Protein AF-X1H5F2-F1 (afdb_monomer_lite)

InterPro domains:
  IPR013650 ATP-grasp fold, succinyl-CoA synthetase-type [PF08442] (1-118)
  IPR013815 ATP-grasp fold, subdomain 1 [G3DSA:3.30.1490.20] (1-30)

Foldseek 3Di:
DVVVVVVVQAQDADPNRGHHDDDDDDDDDDPAAKDWDWDQDPVVRFIKIKIARDHPDDVVVCCVPPVVRIDIDTADPPRGDDLVSLLVRLVSNDVDNVSSVVSSVVNVVVSVVVVVVPD

pLDDT: mean 93.87, std 4.99, range [57.06, 98.19]

Secondary structure (DSSP, 8-state):
-HHHHHHHHTT-EETTEE------------S---EEEEEEETTTTEEEEEEES--SS-HHHHHHH-GGGEEEEEPBTTTBS-HHHHHHHHHHH-SSHHHHHHHHHHHHHHHHHHHHTT-

Organism: NCBI:txid412755

Radius of gyration: 18.06 Å; chains: 1; bounding box: 42×33×47 Å

Sequence (119 aa):
ELKDYAEKILGMEIKGIPVKKVLVSEAVSIVSEAYLGIINDRTTKKTVMMACKEGGVEIEEIAKQRPEAIYKVYADPLVGLMSHKAREIGLFLYKEPKRAFECASITERLYKLFIELDS

Structure (mmCIF, N/CA/C/O backbone):
data_AF-X1H5F2-F1
#
_entry.id   AF-X1H5F2-F1
#
loop_
_atom_site.group_PDB
_atom_site.id
_atom_site.type_symbol
_atom_site.label_atom_id
_atom_site.label_alt_id
_atom_site.label_comp_id
_atom_site.label_asym_id
_atom_site.label_entity_id
_atom_site.label_seq_id
_atom_site.pdbx_PDB_ins_code
_atom_site.Cartn_x
_atom_site.Cartn_y
_atom_site.Cartn_z
_atom_site.occupancy
_atom_site.B_iso_or_equiv
_atom_site.auth_seq_id
_atom_site.auth_comp_id
_atom_site.auth_asym_id
_atom_site.auth_atom_id
_atom_site.pdbx_PDB_model_num
ATOM 1 N N . GLU A 1 1 ? -7.339 11.866 31.094 1.00 78.94 1 GLU A N 1
ATOM 2 C CA . GLU A 1 1 ? -7.279 12.505 29.761 1.00 78.94 1 GLU A CA 1
ATOM 3 C C . GLU A 1 1 ? -7.594 11.540 28.616 1.00 78.94 1 GLU A C 1
ATOM 5 O O . GLU A 1 1 ? -8.729 11.551 28.168 1.00 78.94 1 GLU A O 1
ATOM 10 N N . LEU A 1 2 ? -6.683 10.659 28.162 1.00 85.81 2 LEU A N 1
ATOM 11 C CA . LEU A 1 2 ? -6.958 9.719 27.046 1.00 85.81 2 LEU A CA 1
ATOM 12 C C . LEU A 1 2 ? -8.217 8.863 27.275 1.00 85.81 2 LEU A C 1
ATOM 14 O O . LEU A 1 2 ? -9.062 8.735 26.391 1.00 85.81 2 LEU A O 1
ATOM 18 N N . LYS A 1 3 ? -8.337 8.288 28.476 1.00 88.56 3 LYS A N 1
ATOM 19 C CA . LYS A 1 3 ? -9.473 7.449 28.866 1.00 88.56 3 LYS A CA 1
ATOM 20 C C . LYS A 1 3 ? -10.803 8.206 28.758 1.00 88.56 3 LYS A C 1
ATOM 22 O O . LYS A 1 3 ? -11.753 7.664 28.211 1.00 88.56 3 LYS A O 1
ATOM 27 N N . ASP A 1 4 ? -10.825 9.473 29.167 1.00 92.12 4 ASP A N 1
ATOM 28 C CA . ASP A 1 4 ? -12.027 10.316 29.147 1.00 92.12 4 ASP A CA 1
ATOM 29 C C . ASP A 1 4 ? -12.478 10.630 27.711 1.00 92.12 4 ASP A C 1
ATOM 31 O O . ASP A 1 4 ? -13.671 10.715 27.430 1.00 92.12 4 ASP A O 1
ATOM 35 N N . TYR A 1 5 ? -11.535 10.784 26.773 1.00 92.38 5 TYR A N 1
ATOM 36 C CA . TYR A 1 5 ? -11.859 10.920 25.349 1.00 92.38 5 TYR A CA 1
ATOM 37 C C . TYR A 1 5 ? -12.341 9.598 24.746 1.00 92.38 5 TYR A C 1
ATOM 39 O O . TYR A 1 5 ? -13.312 9.590 23.991 1.00 92.38 5 TYR A O 1
ATOM 47 N N . ALA A 1 6 ? -11.703 8.479 25.095 1.00 92.81 6 ALA A N 1
ATOM 48 C CA . ALA A 1 6 ? -12.102 7.162 24.610 1.00 92.81 6 ALA A CA 1
ATOM 49 C C . ALA A 1 6 ? -13.512 6.775 25.087 1.00 92.81 6 ALA A C 1
ATOM 51 O O . ALA A 1 6 ? -14.294 6.261 24.294 1.00 92.81 6 ALA A O 1
ATOM 52 N N . GLU A 1 7 ? -13.867 7.072 26.340 1.00 92.31 7 GLU A N 1
ATOM 53 C CA . GLU A 1 7 ? -15.205 6.824 26.899 1.00 92.31 7 GLU A CA 1
ATOM 54 C C . GLU A 1 7 ? -16.302 7.619 26.187 1.00 92.31 7 GLU A C 1
ATOM 56 O O . GLU A 1 7 ? -17.410 7.118 26.032 1.00 92.31 7 GLU A O 1
ATOM 61 N N . LYS A 1 8 ? -15.993 8.823 25.693 1.00 93.19 8 LYS A N 1
ATOM 62 C CA . LYS A 1 8 ? -16.937 9.606 24.883 1.00 93.19 8 LYS A CA 1
ATOM 63 C C . LYS A 1 8 ? -17.163 9.011 23.498 1.00 93.19 8 LYS A C 1
ATOM 65 O O . LYS A 1 8 ? -18.229 9.225 22.938 1.00 93.19 8 LYS A O 1
ATOM 70 N N . ILE A 1 9 ? -16.162 8.322 22.943 1.00 94.50 9 ILE A N 1
ATOM 71 C CA . ILE A 1 9 ? -16.209 7.730 21.599 1.00 94.50 9 ILE A CA 1
ATOM 72 C C . ILE A 1 9 ? -16.841 6.335 21.629 1.00 94.50 9 ILE A C 1
ATOM 74 O O . ILE A 1 9 ? -17.616 5.977 20.743 1.00 94.50 9 ILE A O 1
ATOM 78 N N . LEU A 1 10 ? -16.512 5.527 22.636 1.00 95.06 10 LEU A N 1
ATOM 79 C CA . LEU A 1 10 ? -17.063 4.186 22.795 1.00 95.06 10 LEU A CA 1
ATOM 80 C C . LEU A 1 10 ? -18.574 4.256 23.040 1.00 95.06 10 LEU A C 1
ATOM 82 O O . LEU A 1 10 ? -19.051 5.008 23.881 1.00 95.06 10 LEU A O 1
ATOM 86 N N . GLY A 1 11 ? -19.334 3.455 22.296 1.00 90.00 11 GLY A N 1
ATOM 87 C CA . GLY A 1 11 ? -20.796 3.472 22.355 1.00 90.00 11 GLY A CA 1
ATOM 88 C C . GLY A 1 11 ? -21.464 4.578 21.530 1.00 90.00 11 GLY A C 1
ATOM 89 O O . GLY A 1 11 ? -22.682 4.533 21.384 1.00 90.00 11 GLY A O 1
ATOM 90 N N . MET A 1 12 ? -20.708 5.510 20.929 1.00 95.06 12 MET A N 1
ATOM 91 C CA . MET A 1 12 ? -21.250 6.382 19.879 1.00 95.06 12 MET A CA 1
ATOM 92 C C . MET A 1 12 ? -21.730 5.559 18.686 1.00 95.06 12 MET A C 1
ATOM 94 O O . MET A 1 12 ? -21.227 4.465 18.419 1.00 95.06 12 MET 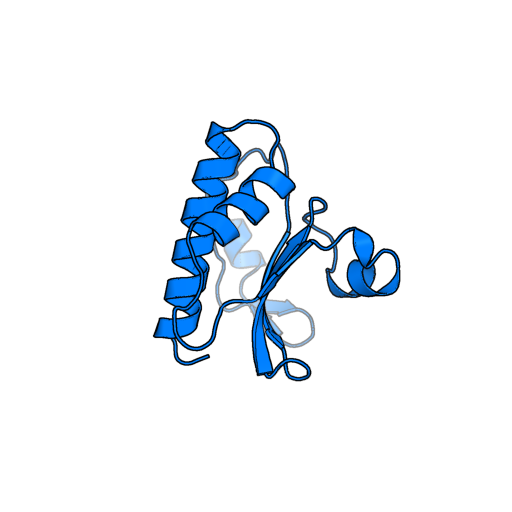A O 1
ATOM 98 N N . GLU A 1 13 ? -22.649 6.133 17.921 1.00 95.69 13 GLU A N 1
ATOM 99 C CA . GLU A 1 13 ? -23.158 5.543 16.693 1.00 95.69 13 GLU A CA 1
ATOM 100 C C . GLU A 1 13 ? -22.674 6.351 15.483 1.00 95.69 13 GLU A C 1
ATOM 102 O O . GLU A 1 13 ? -22.957 7.542 15.351 1.00 95.69 13 GLU A O 1
ATOM 107 N N . ILE A 1 14 ? -21.920 5.705 14.590 1.00 93.56 14 ILE A N 1
ATOM 108 C CA . ILE A 1 14 ? -21.432 6.307 13.344 1.00 93.56 14 ILE A CA 1
ATOM 109 C C . ILE A 1 14 ? -22.127 5.599 12.189 1.00 93.56 14 ILE A C 1
ATOM 111 O O . ILE A 1 14 ? -21.913 4.409 11.972 1.00 93.56 14 ILE A O 1
ATOM 115 N N . LYS A 1 15 ? -22.968 6.329 11.444 1.00 94.38 15 LYS A N 1
ATOM 116 C CA . LYS A 1 15 ? -23.762 5.786 10.322 1.00 94.38 15 LYS A CA 1
ATOM 117 C C . LYS A 1 15 ? -24.548 4.511 10.697 1.00 94.38 15 LYS A C 1
ATOM 119 O O . LYS A 1 15 ? -24.618 3.577 9.904 1.00 94.38 15 LYS A O 1
ATOM 124 N N . GLY A 1 16 ? -25.113 4.458 11.904 1.00 93.62 16 GLY A N 1
ATOM 125 C CA . GLY A 1 16 ? -25.887 3.301 12.373 1.00 93.62 16 GLY A CA 1
ATOM 126 C C . GLY A 1 16 ? -25.060 2.176 13.015 1.00 93.62 16 GLY A C 1
ATOM 127 O O . GLY A 1 16 ? -25.593 1.112 13.321 1.00 93.62 16 GLY A O 1
ATOM 128 N N . ILE A 1 17 ? -23.741 2.356 13.159 1.00 95.12 17 ILE A N 1
ATOM 129 C CA . ILE A 1 17 ? -22.832 1.323 13.668 1.00 95.12 17 ILE A CA 1
ATOM 130 C C . ILE A 1 17 ? -22.259 1.768 15.019 1.00 95.12 17 ILE A C 1
ATOM 132 O O . ILE A 1 17 ? -21.623 2.824 15.085 1.00 95.12 17 ILE A O 1
ATOM 136 N N . PRO A 1 18 ? -22.426 0.972 16.095 1.00 95.69 18 PRO A N 1
ATOM 137 C CA . PRO A 1 18 ? -21.877 1.310 17.399 1.00 95.69 18 PRO A CA 1
ATOM 138 C C . PRO A 1 18 ? -20.355 1.136 17.424 1.00 95.69 18 PRO A C 1
ATOM 140 O O . PRO A 1 18 ? -19.817 0.098 17.017 1.00 95.69 18 PRO A O 1
ATOM 143 N N . VAL A 1 19 ? -19.651 2.126 17.966 1.00 96.56 19 VAL A N 1
ATOM 144 C CA . VAL A 1 19 ? -18.194 2.095 18.122 1.00 96.56 19 VAL A CA 1
ATOM 145 C C . VAL A 1 19 ? -17.811 1.185 19.293 1.00 96.56 19 VAL A C 1
ATOM 147 O O . VAL A 1 19 ? -18.092 1.487 20.452 1.00 96.56 19 VAL A O 1
ATOM 150 N N . LYS A 1 20 ? -17.148 0.058 18.993 1.00 95.88 20 LYS A N 1
ATOM 151 C CA . LYS A 1 20 ? -16.759 -0.972 19.984 1.00 95.88 20 LYS A CA 1
ATOM 152 C C . LYS A 1 20 ? -15.293 -0.924 20.414 1.00 95.88 20 LYS A C 1
ATOM 154 O O . LYS A 1 20 ? -14.934 -1.527 21.421 1.00 95.88 20 LYS A O 1
ATOM 159 N N . LYS A 1 21 ? -14.431 -0.298 19.616 1.00 94.88 21 LYS A N 1
ATOM 160 C CA . LYS A 1 21 ? -12.983 -0.238 19.838 1.00 94.88 21 LYS A CA 1
ATOM 161 C C . LYS A 1 21 ? -12.456 1.111 19.367 1.00 94.88 21 LYS A C 1
ATOM 163 O O . LYS A 1 21 ? -12.970 1.658 18.396 1.00 94.88 21 LYS A O 1
ATOM 168 N N . VAL A 1 22 ? -11.409 1.591 20.029 1.00 94.19 22 VAL A N 1
ATOM 169 C CA . VAL A 1 22 ? -10.642 2.777 19.633 1.00 94.19 22 VAL A CA 1
ATOM 170 C C . VAL A 1 22 ? -9.199 2.336 19.404 1.00 94.19 22 VAL A C 1
ATOM 172 O O . VAL A 1 22 ? -8.622 1.662 20.257 1.00 94.19 22 VAL A O 1
ATOM 175 N N . LEU A 1 23 ? -8.633 2.686 18.248 1.00 94.19 23 LEU A N 1
ATOM 176 C CA . LEU A 1 23 ? -7.209 2.517 17.971 1.00 94.19 23 LEU A CA 1
ATOM 177 C C . LEU A 1 23 ? -6.479 3.769 18.456 1.00 94.19 23 LEU A C 1
ATOM 179 O O . LEU A 1 23 ? -6.788 4.871 18.012 1.00 94.19 23 LEU A O 1
ATOM 183 N N . VAL A 1 24 ? -5.523 3.594 19.365 1.00 93.12 24 VAL A N 1
ATOM 184 C CA . VAL A 1 24 ? -4.661 4.674 19.853 1.00 93.12 24 VAL A CA 1
ATOM 185 C C . VAL A 1 24 ? -3.268 4.444 19.287 1.00 93.12 24 VAL A C 1
ATOM 187 O O . VAL A 1 24 ? -2.707 3.362 19.453 1.00 93.12 24 VAL A O 1
ATOM 190 N N . SER A 1 25 ? -2.721 5.452 18.621 1.00 92.38 25 SER A N 1
ATOM 191 C CA . SER A 1 25 ? -1.376 5.427 18.054 1.00 92.38 25 SER A CA 1
ATOM 192 C C . SER A 1 25 ? -0.630 6.705 18.405 1.00 92.38 25 SER A C 1
ATOM 194 O O . SER A 1 25 ? -1.231 7.717 18.770 1.00 92.38 25 SER A O 1
ATOM 196 N N . GLU A 1 26 ? 0.690 6.661 18.273 1.00 93.69 26 GLU A N 1
ATOM 197 C CA . GLU A 1 26 ? 1.507 7.866 18.322 1.00 93.69 26 GLU A CA 1
ATOM 198 C C . GLU A 1 26 ? 1.100 8.828 17.196 1.00 93.69 26 GLU A C 1
ATOM 200 O O . GLU A 1 26 ? 0.811 8.406 16.071 1.00 93.69 26 GLU A O 1
ATOM 205 N N . ALA A 1 27 ? 1.053 10.122 17.513 1.00 91.94 27 ALA A N 1
ATOM 206 C CA . ALA A 1 27 ? 0.838 11.158 16.518 1.00 91.94 27 ALA A CA 1
ATOM 207 C C . ALA A 1 27 ? 2.143 11.384 15.750 1.00 91.94 27 ALA A C 1
ATOM 209 O O . ALA A 1 27 ? 3.160 11.745 16.339 1.00 91.94 27 ALA A O 1
ATOM 210 N N . VAL A 1 28 ? 2.108 11.188 14.435 1.00 91.31 28 VAL A N 1
ATOM 211 C CA . VAL A 1 28 ? 3.265 11.393 13.559 1.00 91.31 28 VAL A CA 1
ATOM 212 C C . VAL A 1 28 ? 3.055 12.613 12.672 1.00 91.31 28 VAL A C 1
ATOM 214 O O . VAL A 1 28 ? 1.958 12.853 12.169 1.00 91.31 28 VAL A O 1
ATOM 217 N N . SER A 1 29 ? 4.120 13.383 12.456 1.00 92.31 29 SER A N 1
ATOM 218 C CA . SER A 1 29 ? 4.104 14.504 11.515 1.00 92.31 29 SER A CA 1
ATOM 219 C C . SER A 1 29 ? 4.238 13.988 10.087 1.00 92.31 29 SER A C 1
ATOM 221 O O . SER A 1 29 ? 5.273 13.434 9.709 1.00 92.31 29 SER A O 1
ATOM 223 N N . ILE A 1 30 ? 3.202 14.189 9.278 1.00 90.00 30 ILE A N 1
ATOM 224 C CA . ILE A 1 30 ? 3.165 13.713 7.897 1.00 90.00 30 ILE A CA 1
ATOM 225 C C . ILE A 1 30 ? 3.740 14.791 6.975 1.00 90.00 30 ILE A C 1
ATOM 227 O O . ILE A 1 30 ? 3.150 15.847 6.776 1.00 90.00 30 ILE A O 1
ATOM 231 N N . VAL A 1 31 ? 4.924 14.526 6.417 1.00 88.50 31 VAL A N 1
ATOM 232 C CA . VAL A 1 31 ? 5.622 15.451 5.499 1.00 88.50 31 VAL A CA 1
ATOM 233 C 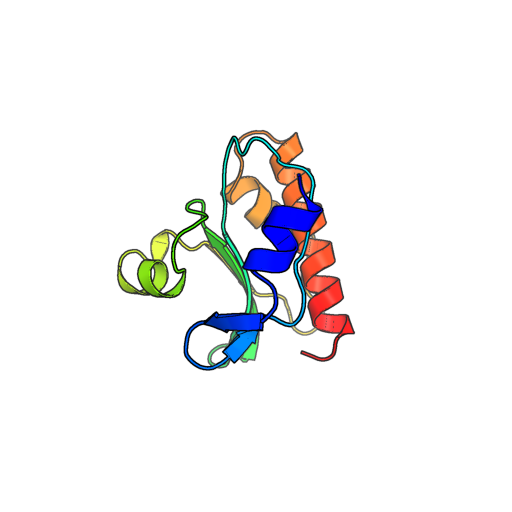C . VAL A 1 31 ? 5.189 15.246 4.041 1.00 88.50 31 VAL A C 1
ATOM 235 O O . VAL A 1 31 ? 5.323 16.144 3.215 1.00 88.50 31 VAL A O 1
ATOM 238 N N . SER A 1 32 ? 4.701 14.053 3.703 1.00 88.44 32 SER A N 1
ATOM 239 C CA . SER A 1 32 ? 4.243 13.695 2.359 1.00 88.44 32 SER A CA 1
ATOM 240 C C . SER A 1 32 ? 3.328 12.481 2.420 1.00 88.44 32 SER A C 1
ATOM 242 O O . SER A 1 32 ? 3.628 11.547 3.165 1.00 88.44 32 SER A O 1
ATOM 244 N N . GLU A 1 33 ? 2.305 12.449 1.574 1.00 92.31 33 GLU A N 1
ATOM 245 C CA . GLU A 1 33 ? 1.373 11.327 1.446 1.00 92.31 33 GLU A CA 1
ATOM 246 C C . GLU A 1 33 ? 1.377 10.790 0.017 1.00 92.31 33 GLU A C 1
ATOM 248 O O . GLU A 1 33 ? 1.626 11.528 -0.931 1.00 92.31 33 GLU A O 1
ATOM 253 N N . ALA A 1 34 ? 1.112 9.495 -0.128 1.00 95.12 34 ALA A N 1
ATOM 254 C CA . ALA A 1 34 ? 0.967 8.823 -1.411 1.00 95.12 34 ALA A CA 1
ATOM 255 C C . ALA A 1 34 ? -0.066 7.700 -1.282 1.00 95.12 34 ALA A C 1
ATOM 257 O O . ALA A 1 34 ? -0.267 7.154 -0.196 1.00 95.12 34 ALA A O 1
ATOM 258 N N . TYR A 1 35 ? -0.689 7.337 -2.398 1.00 96.19 35 TYR A N 1
ATOM 259 C CA . TYR A 1 35 ? -1.541 6.159 -2.497 1.00 96.19 35 TYR A CA 1
ATOM 260 C C . TYR A 1 35 ? -0.732 4.971 -3.028 1.00 96.19 35 TYR A C 1
ATOM 262 O O . TYR A 1 35 ? -0.014 5.105 -4.022 1.00 96.19 35 TYR A O 1
ATOM 270 N N . LEU A 1 36 ? -0.895 3.804 -2.403 1.00 96.81 36 LEU A N 1
ATOM 271 C CA . LEU A 1 36 ? -0.411 2.513 -2.887 1.00 96.81 36 LEU A CA 1
ATOM 272 C C . LEU A 1 36 ? -1.493 1.460 -2.635 1.00 96.81 36 LEU A C 1
ATOM 274 O O . LEU A 1 36 ? -1.924 1.276 -1.500 1.00 96.81 36 LEU A O 1
ATOM 278 N N . GLY A 1 37 ? -1.913 0.761 -3.684 1.00 95.50 37 GLY A N 1
ATOM 279 C CA . GLY A 1 37 ? -2.946 -0.267 -3.609 1.00 95.50 37 GLY A CA 1
ATOM 280 C C . GLY A 1 37 ? -2.629 -1.468 -4.489 1.00 95.50 37 GLY A C 1
ATOM 281 O O . GLY A 1 37 ? -1.857 -1.370 -5.443 1.00 95.50 37 GLY A O 1
ATOM 282 N N . ILE A 1 38 ? -3.239 -2.604 -4.166 1.00 96.12 38 ILE A N 1
ATOM 283 C CA . ILE A 1 38 ? -3.150 -3.852 -4.925 1.00 96.12 38 ILE A CA 1
ATOM 284 C C . ILE A 1 38 ? -4.551 -4.425 -5.106 1.00 96.12 38 ILE A C 1
ATOM 286 O O . ILE A 1 38 ? -5.317 -4.504 -4.148 1.00 96.12 38 ILE A O 1
ATOM 290 N N . ILE A 1 39 ? -4.898 -4.783 -6.341 1.00 94.69 39 ILE A N 1
ATOM 291 C CA . ILE A 1 39 ? -6.181 -5.411 -6.671 1.00 94.69 39 ILE A CA 1
ATOM 292 C C . ILE A 1 39 ? -5.984 -6.495 -7.730 1.00 94.69 39 ILE A C 1
ATOM 294 O O . ILE A 1 39 ? -5.031 -6.460 -8.509 1.00 94.69 39 ILE A O 1
ATOM 298 N N . ASN A 1 40 ? -6.933 -7.423 -7.815 1.00 94.56 40 ASN A N 1
ATOM 299 C CA . ASN A 1 40 ? -7.054 -8.319 -8.958 1.00 94.56 40 ASN A CA 1
ATOM 300 C C . ASN A 1 40 ? -7.853 -7.617 -10.065 1.00 94.56 40 ASN A C 1
ATOM 302 O O . ASN A 1 40 ? -9.061 -7.400 -9.942 1.00 94.56 40 ASN A O 1
ATOM 306 N N . ASP A 1 41 ? -7.184 -7.242 -11.156 1.00 94.06 41 ASP A N 1
ATOM 307 C CA . ASP A 1 41 ? -7.849 -6.638 -12.306 1.00 94.06 41 ASP A CA 1
ATOM 308 C C . ASP A 1 41 ? -8.557 -7.718 -13.127 1.00 94.06 41 ASP A C 1
ATOM 310 O O . ASP A 1 41 ? -7.942 -8.584 -13.752 1.00 94.06 41 ASP A O 1
ATOM 314 N N . ARG A 1 42 ? -9.887 -7.637 -13.148 1.00 92.31 42 ARG A N 1
ATOM 315 C CA . ARG A 1 42 ? -10.758 -8.590 -13.845 1.00 92.31 42 ARG A CA 1
ATOM 316 C C . ARG A 1 42 ? -10.610 -8.535 -15.364 1.00 92.31 42 ARG A C 1
ATOM 318 O O . ARG A 1 42 ? -10.890 -9.534 -16.023 1.00 92.31 42 ARG A O 1
ATOM 325 N N . THR A 1 43 ? -10.182 -7.400 -15.913 1.00 91.94 43 THR A N 1
ATOM 326 C CA . THR A 1 43 ? -10.032 -7.207 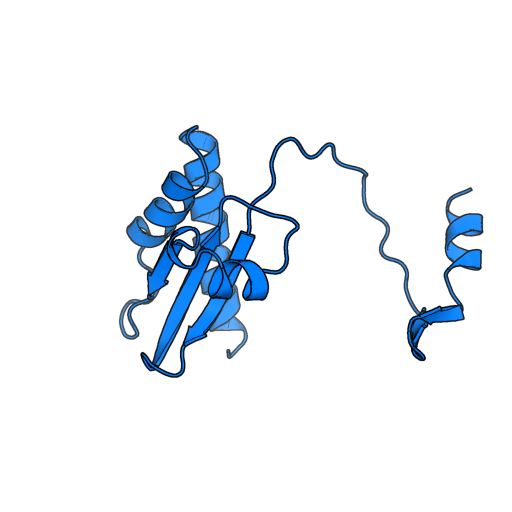-17.361 1.00 91.94 43 THR A CA 1
ATOM 327 C C . THR A 1 43 ? -8.799 -7.941 -17.863 1.00 91.94 43 THR A C 1
ATOM 329 O O . THR A 1 43 ? -8.871 -8.716 -18.814 1.00 91.94 43 THR A O 1
ATOM 332 N N . THR A 1 44 ? -7.665 -7.727 -17.194 1.00 92.56 44 THR A N 1
ATOM 333 C CA . THR A 1 44 ? -6.389 -8.351 -17.564 1.00 92.56 44 THR A CA 1
ATOM 334 C C . THR A 1 44 ? -6.186 -9.728 -16.937 1.00 92.56 44 THR A C 1
ATOM 336 O O . THR A 1 44 ? -5.304 -10.460 -17.385 1.00 92.56 44 THR A O 1
ATOM 339 N N . LYS A 1 45 ? -7.004 -10.100 -15.940 1.00 92.50 45 LYS A N 1
ATOM 340 C CA . LYS A 1 45 ? -6.854 -11.308 -15.109 1.00 92.50 45 LYS A CA 1
ATOM 341 C C . LYS A 1 45 ? -5.478 -11.381 -14.446 1.00 92.50 45 LYS A C 1
ATOM 343 O O . LYS A 1 45 ? -4.882 -12.451 -14.343 1.00 92.50 45 LYS A O 1
ATOM 348 N N . LYS A 1 46 ? -4.961 -10.222 -14.042 1.00 93.94 46 LYS A N 1
ATOM 349 C CA . LYS A 1 46 ? -3.665 -10.073 -13.384 1.00 93.94 46 LYS A CA 1
ATOM 350 C C . LYS A 1 46 ? -3.829 -9.282 -12.100 1.00 93.94 46 LYS A C 1
ATOM 352 O O . LYS A 1 46 ? -4.667 -8.386 -12.009 1.00 93.94 46 LYS A O 1
ATOM 357 N N . THR A 1 47 ? -2.971 -9.570 -11.136 1.00 95.69 47 THR A N 1
ATOM 358 C CA . THR A 1 47 ? -2.792 -8.708 -9.975 1.00 95.69 47 THR A CA 1
ATOM 359 C C . THR A 1 47 ? -2.099 -7.423 -10.421 1.00 95.69 47 THR A C 1
ATOM 361 O O . THR A 1 47 ? -1.050 -7.461 -11.070 1.00 95.69 47 THR A O 1
ATOM 364 N N . VAL A 1 48 ? -2.698 -6.278 -10.104 1.00 96.44 48 VAL A N 1
ATOM 365 C CA . VAL A 1 48 ? -2.184 -4.953 -10.449 1.00 96.44 48 VAL A CA 1
ATOM 366 C C . VAL A 1 48 ? -1.908 -4.157 -9.184 1.00 96.44 48 VAL A C 1
ATOM 368 O O . VAL A 1 48 ? -2.747 -4.047 -8.292 1.00 96.44 48 VAL A O 1
ATOM 371 N N . MET A 1 49 ? -0.713 -3.585 -9.131 1.00 97.12 49 MET A N 1
ATOM 372 C CA . MET A 1 49 ? -0.321 -2.583 -8.157 1.00 97.12 49 MET A CA 1
ATOM 373 C C . MET A 1 49 ? -0.539 -1.194 -8.744 1.00 97.12 49 MET A C 1
ATOM 375 O O . MET A 1 49 ? -0.197 -0.937 -9.899 1.00 97.12 49 MET A O 1
ATOM 379 N N . MET A 1 50 ? -1.120 -0.306 -7.949 1.00 96.94 50 MET A N 1
ATOM 380 C CA .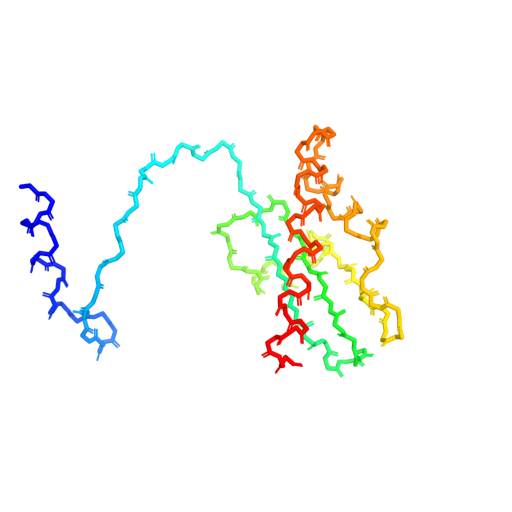 MET A 1 50 ? -1.470 1.054 -8.337 1.00 96.94 50 MET A CA 1
ATOM 381 C C . MET A 1 50 ? -0.835 2.035 -7.365 1.00 96.94 50 MET A C 1
ATOM 383 O O . MET A 1 50 ? -0.922 1.842 -6.154 1.00 96.94 50 MET A O 1
ATOM 387 N N . ALA A 1 51 ? -0.229 3.093 -7.888 1.00 97.25 51 ALA A N 1
ATOM 388 C CA . ALA A 1 51 ? 0.403 4.133 -7.095 1.00 97.25 51 ALA A CA 1
ATOM 389 C C . ALA A 1 51 ? -0.015 5.523 -7.582 1.00 97.25 51 ALA A C 1
ATOM 391 O O . ALA A 1 51 ? -0.106 5.759 -8.786 1.00 97.25 51 ALA A O 1
ATOM 392 N N . CYS A 1 52 ? -0.233 6.456 -6.657 1.00 96.88 52 CYS A N 1
ATOM 393 C CA . CYS A 1 52 ? -0.478 7.863 -6.969 1.00 96.88 52 CYS A CA 1
ATOM 394 C C . CYS A 1 52 ? 0.294 8.762 -6.000 1.00 96.88 52 CYS A C 1
ATOM 396 O O . CYS A 1 52 ? 0.376 8.474 -4.807 1.00 96.88 52 CYS A O 1
ATOM 398 N N . LYS A 1 53 ? 0.856 9.863 -6.511 1.00 94.81 53 LYS A N 1
ATOM 399 C CA . LYS A 1 53 ? 1.549 10.870 -5.687 1.00 94.81 53 LYS A CA 1
ATOM 400 C C . LYS A 1 53 ? 0.603 11.646 -4.776 1.00 94.81 53 LYS A C 1
ATOM 402 O O . LYS A 1 53 ? 1.063 12.282 -3.840 1.00 94.81 53 LYS A O 1
ATOM 407 N N . GLU A 1 54 ? -0.689 11.622 -5.078 1.00 90.06 54 GLU A N 1
ATOM 408 C CA . GLU A 1 54 ? -1.730 12.262 -4.286 1.00 90.06 54 GLU A CA 1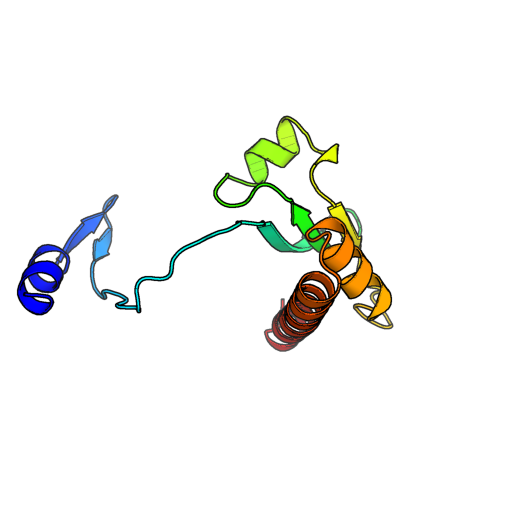
ATOM 409 C C . GLU A 1 54 ? -2.292 11.223 -3.312 1.00 90.06 54 GLU A C 1
ATOM 411 O O . GLU A 1 54 ? -3.100 10.372 -3.682 1.00 90.06 54 GLU A O 1
ATOM 416 N N . GLY A 1 55 ? -1.784 11.242 -2.078 1.00 87.38 55 GLY A N 1
ATOM 417 C CA . GLY A 1 55 ? -2.395 10.530 -0.957 1.00 87.38 55 GLY A CA 1
ATOM 418 C C . GLY A 1 55 ? -3.549 11.327 -0.340 1.00 87.38 55 GLY A C 1
ATOM 419 O O . GLY A 1 55 ? -3.725 12.505 -0.639 1.00 87.38 55 GLY A O 1
ATOM 420 N N . GLY A 1 56 ? -4.352 10.670 0.500 1.00 84.50 56 GLY A N 1
ATOM 421 C CA . GLY A 1 56 ? -5.439 11.320 1.248 1.00 84.50 56 GLY A CA 1
ATOM 422 C C . GLY A 1 56 ? -6.699 11.654 0.434 1.00 84.50 56 GLY A C 1
ATOM 423 O O . GLY A 1 56 ? -7.644 12.210 0.986 1.00 84.50 56 GLY A O 1
ATOM 424 N N . VAL A 1 57 ? -6.733 11.297 -0.854 1.00 86.62 57 VAL A N 1
ATOM 425 C CA . VAL A 1 57 ? -7.874 11.496 -1.763 1.00 86.62 57 VAL A CA 1
ATOM 426 C C . VAL A 1 57 ? -8.433 10.141 -2.201 1.00 86.62 57 VAL A C 1
ATOM 428 O O . VAL A 1 57 ? -7.693 9.162 -2.307 1.00 86.62 57 VAL A O 1
ATOM 431 N N . GLU A 1 58 ? -9.738 10.086 -2.473 1.00 91.06 58 GLU A N 1
ATOM 432 C CA . GLU A 1 58 ? -10.413 8.901 -3.012 1.00 91.06 58 GLU A CA 1
ATOM 433 C C . GLU A 1 58 ? -9.821 8.517 -4.379 1.00 91.06 58 GLU A C 1
ATOM 435 O O . GLU A 1 58 ? -9.878 9.276 -5.355 1.00 91.06 58 GLU A O 1
ATOM 440 N N . ILE A 1 59 ? -9.248 7.315 -4.472 1.00 91.62 59 ILE A N 1
ATOM 441 C CA . ILE A 1 59 ? -8.545 6.865 -5.681 1.00 91.62 59 ILE A CA 1
ATOM 442 C C . ILE A 1 59 ? -9.501 6.709 -6.872 1.00 91.62 59 ILE A C 1
ATOM 444 O O . ILE A 1 59 ? -9.115 6.917 -8.024 1.00 91.62 59 ILE A O 1
ATOM 448 N N . GLU A 1 60 ? -10.766 6.390 -6.610 1.00 91.31 60 GLU A N 1
ATOM 449 C CA . GLU A 1 60 ? -11.837 6.265 -7.594 1.00 91.31 60 GLU A CA 1
ATOM 450 C C . GLU A 1 60 ? -12.148 7.600 -8.272 1.00 91.31 60 GLU A C 1
ATOM 452 O O . GLU A 1 60 ? -12.546 7.621 -9.440 1.00 91.31 60 GLU A O 1
ATOM 457 N N . GLU A 1 61 ? -11.978 8.716 -7.562 1.00 93.69 61 GLU A N 1
ATOM 458 C CA . GLU A 1 61 ? -12.143 10.051 -8.129 1.00 93.69 61 GLU A CA 1
ATOM 459 C C . GLU A 1 61 ? -10.981 10.385 -9.067 1.00 93.69 61 GLU A C 1
ATOM 461 O O . GLU A 1 61 ? -11.207 10.791 -10.212 1.00 93.69 61 GLU A O 1
ATOM 466 N N . ILE A 1 62 ? -9.745 10.111 -8.634 1.00 93.44 62 ILE A N 1
ATOM 467 C CA . ILE A 1 62 ? -8.544 10.282 -9.463 1.00 93.44 62 ILE A CA 1
ATOM 468 C C . ILE A 1 62 ? -8.655 9.433 -10.734 1.00 93.44 62 ILE A C 1
ATOM 470 O O . ILE A 1 62 ? -8.422 9.935 -11.831 1.00 93.44 62 ILE A O 1
ATOM 474 N N . ALA A 1 63 ? -9.094 8.179 -10.619 1.00 92.44 63 ALA A N 1
ATOM 475 C CA . ALA A 1 63 ? -9.254 7.281 -11.760 1.00 92.44 63 ALA A CA 1
ATOM 476 C C . ALA A 1 63 ? -10.262 7.790 -12.807 1.00 92.44 63 ALA A C 1
ATOM 478 O O . ALA A 1 63 ? -10.137 7.445 -13.982 1.00 92.44 63 ALA A O 1
ATOM 479 N N . LYS A 1 64 ? -11.250 8.599 -12.401 1.00 94.19 64 LYS A N 1
ATOM 480 C CA . LYS A 1 64 ? -12.241 9.203 -13.305 1.00 94.19 64 LYS A CA 1
ATOM 481 C C . LYS A 1 64 ? -11.749 10.502 -13.935 1.00 94.19 64 LYS A C 1
ATOM 483 O O . LYS A 1 64 ? -12.003 10.727 -15.113 1.00 94.19 64 LYS A O 1
ATOM 488 N N . GLN A 1 65 ? -11.110 11.366 -13.149 1.00 95.75 65 GLN A N 1
ATOM 489 C CA . GLN A 1 65 ? -10.763 12.723 -13.583 1.00 95.75 65 GLN A CA 1
ATOM 490 C C . GLN A 1 65 ? -9.375 12.813 -14.223 1.00 95.75 65 GLN A C 1
ATOM 492 O O . GLN A 1 65 ? -9.194 13.565 -15.176 1.00 95.75 65 GLN A O 1
ATOM 497 N N . ARG A 1 66 ? -8.400 12.077 -13.678 1.00 94.94 66 ARG A N 1
ATOM 498 C CA . ARG A 1 66 ? -6.970 12.129 -14.026 1.00 94.94 66 ARG A CA 1
ATOM 499 C C . ARG A 1 66 ? -6.354 10.720 -14.011 1.00 94.94 66 ARG A C 1
ATOM 501 O O . ARG A 1 66 ? -5.475 10.435 -13.192 1.00 94.94 66 ARG A O 1
ATOM 508 N N . PRO A 1 67 ? -6.827 9.790 -14.861 1.00 93.50 67 PRO A N 1
ATOM 509 C CA . PRO A 1 67 ? -6.345 8.406 -14.868 1.00 93.50 67 PRO A CA 1
ATOM 510 C C . PRO A 1 67 ? -4.827 8.281 -15.090 1.00 93.50 67 PRO A C 1
ATOM 512 O O . PRO A 1 67 ? -4.217 7.322 -14.621 1.00 93.50 67 PRO A O 1
ATOM 515 N N . GLU A 1 68 ? -4.202 9.245 -15.766 1.00 94.69 68 GLU A N 1
ATOM 516 C CA . GLU A 1 68 ? -2.758 9.336 -16.004 1.00 94.69 68 GLU A CA 1
ATOM 517 C C . GLU A 1 68 ? -1.932 9.612 -14.740 1.00 94.69 68 GLU A C 1
ATOM 519 O O . GLU A 1 68 ? -0.733 9.329 -14.717 1.00 94.69 68 GLU A O 1
ATOM 524 N N . ALA A 1 69 ? -2.556 10.128 -13.676 1.00 95.38 69 ALA A N 1
ATOM 525 C CA . ALA A 1 69 ? -1.904 10.330 -12.384 1.00 95.38 69 ALA A CA 1
ATOM 526 C C . ALA A 1 69 ? -1.683 9.010 -11.621 1.00 95.38 69 ALA A C 1
ATOM 528 O O . ALA A 1 69 ? -0.942 8.984 -10.632 1.00 95.38 69 ALA A O 1
ATOM 529 N N . ILE A 1 70 ? -2.315 7.918 -12.068 1.00 96.62 70 ILE A N 1
ATOM 530 C CA . ILE A 1 70 ? -2.205 6.591 -11.463 1.00 96.62 70 ILE A CA 1
ATOM 531 C C . ILE A 1 70 ? -1.189 5.766 -12.244 1.00 96.62 70 ILE A C 1
ATOM 533 O O . ILE A 1 70 ? -1.415 5.353 -13.382 1.00 96.62 70 ILE A O 1
ATOM 537 N N . TYR A 1 71 ? -0.082 5.451 -11.587 1.00 97.50 71 TYR A N 1
ATOM 538 C CA . TYR A 1 71 ? 0.899 4.521 -12.111 1.00 97.50 71 TYR A CA 1
ATOM 539 C C . TYR A 1 71 ? 0.468 3.085 -11.823 1.00 97.50 71 TYR A C 1
ATOM 541 O O . TYR A 1 71 ? 0.186 2.739 -10.676 1.00 97.50 71 TYR A O 1
ATOM 549 N N . LYS A 1 72 ? 0.407 2.247 -12.861 1.00 96.56 72 LYS A N 1
ATOM 550 C CA . LYS A 1 72 ? -0.033 0.850 -12.764 1.00 96.56 72 LYS A CA 1
ATOM 551 C C . LYS A 1 72 ? 1.084 -0.103 -13.152 1.00 96.56 72 LYS A C 1
ATOM 553 O O . LYS A 1 72 ? 1.708 0.048 -14.199 1.00 96.56 72 LYS A O 1
ATOM 558 N N . VAL A 1 73 ? 1.266 -1.130 -12.336 1.00 97.12 73 VAL A N 1
ATOM 559 C CA . VAL A 1 73 ? 2.250 -2.191 -12.523 1.00 97.12 73 VAL A CA 1
ATOM 560 C C . VAL A 1 73 ? 1.547 -3.530 -12.379 1.00 97.12 73 VAL A C 1
ATOM 562 O O . VAL A 1 73 ? 0.980 -3.831 -11.334 1.00 97.12 73 VAL A O 1
ATOM 565 N N . TYR A 1 74 ? 1.594 -4.347 -13.424 1.00 96.50 74 TYR A N 1
ATOM 566 C CA . TYR A 1 74 ? 0.993 -5.677 -13.410 1.00 96.50 74 TYR A CA 1
ATOM 567 C C . TYR A 1 74 ? 2.031 -6.710 -12.982 1.00 96.50 74 TYR A C 1
ATOM 569 O O . TYR A 1 74 ? 3.122 -6.763 -13.555 1.00 96.50 74 TYR A O 1
ATOM 577 N N . ALA A 1 75 ? 1.679 -7.532 -11.996 1.00 95.88 75 ALA A N 1
ATOM 578 C CA . ALA A 1 75 ? 2.454 -8.712 -11.655 1.00 95.88 75 ALA A CA 1
ATOM 579 C C . ALA A 1 75 ? 2.285 -9.774 -12.749 1.00 95.88 75 ALA A C 1
ATOM 581 O O . ALA A 1 75 ? 1.219 -9.907 -13.364 1.00 95.88 75 ALA A O 1
ATOM 582 N N . ASP A 1 76 ? 3.354 -10.517 -13.008 1.00 93.88 76 ASP A N 1
ATOM 583 C CA . ASP A 1 76 ? 3.294 -11.644 -13.924 1.00 93.88 76 ASP A CA 1
ATOM 584 C C . ASP A 1 76 ? 2.677 -12.858 -13.205 1.00 93.88 76 ASP A C 1
ATOM 586 O O . ASP A 1 76 ? 3.080 -13.151 -12.082 1.00 93.88 76 ASP A O 1
ATOM 590 N N . PRO A 1 77 ? 1.720 -13.585 -13.803 1.00 90.31 77 PRO A N 1
ATOM 591 C CA . PRO A 1 77 ? 1.095 -14.732 -13.141 1.00 90.31 77 PRO A CA 1
ATOM 592 C C . PRO A 1 77 ? 2.047 -15.893 -12.820 1.00 90.31 77 PRO A C 1
ATOM 594 O O . PRO A 1 77 ? 1.742 -16.691 -11.941 1.00 90.31 77 PRO A O 1
ATOM 597 N N . LEU A 1 78 ? 3.164 -16.027 -13.544 1.00 91.69 78 LEU A N 1
ATOM 598 C CA . LEU A 1 78 ? 4.113 -17.128 -13.374 1.00 91.69 78 LEU A CA 1
ATOM 599 C C . LEU A 1 78 ? 5.224 -16.774 -12.387 1.00 91.69 78 LEU A C 1
ATOM 601 O O . LEU A 1 78 ? 5.584 -17.596 -11.549 1.00 91.69 78 LEU A O 1
ATOM 605 N N . VAL A 1 79 ? 5.787 -15.568 -12.503 1.00 93.69 79 VAL A N 1
ATOM 606 C CA . VAL A 1 79 ? 6.949 -15.145 -11.693 1.00 93.69 79 VAL A CA 1
ATOM 607 C C . VAL A 1 79 ? 6.604 -14.143 -10.590 1.00 93.69 79 VAL A C 1
ATOM 609 O O . VAL A 1 79 ? 7.441 -13.847 -9.740 1.00 93.69 79 VAL A O 1
ATOM 612 N N . GLY A 1 80 ? 5.376 -13.629 -10.574 1.00 94.44 80 GLY A N 1
ATOM 613 C CA . GLY A 1 80 ? 4.889 -12.656 -9.605 1.00 94.44 80 GLY A CA 1
ATOM 614 C C . GLY A 1 80 ? 5.377 -11.228 -9.851 1.00 94.44 80 GLY A C 1
ATOM 615 O O . GLY A 1 80 ? 5.689 -10.817 -10.975 1.00 94.44 80 GLY A O 1
ATOM 616 N N . LEU A 1 81 ? 5.410 -10.428 -8.781 1.00 96.62 81 LEU A N 1
ATOM 617 C CA . LEU A 1 81 ? 5.948 -9.073 -8.823 1.00 96.62 81 LEU A CA 1
ATOM 618 C C . LEU A 1 81 ? 7.480 -9.109 -8.809 1.00 96.62 81 LEU A C 1
ATOM 620 O O . LEU A 1 81 ? 8.110 -9.408 -7.798 1.00 96.62 81 LEU A O 1
ATOM 624 N N . MET A 1 82 ? 8.086 -8.730 -9.929 1.00 96.50 82 MET A N 1
ATOM 625 C CA . MET A 1 82 ? 9.539 -8.616 -10.042 1.00 96.50 82 MET A CA 1
ATOM 626 C C . MET A 1 82 ? 10.061 -7.372 -9.308 1.00 96.50 82 MET A C 1
ATOM 628 O O . MET A 1 82 ? 9.500 -6.289 -9.449 1.00 96.50 82 MET A O 1
ATOM 632 N N . SER A 1 83 ? 11.211 -7.452 -8.634 1.00 95.88 83 SER A N 1
ATOM 633 C CA . SER A 1 83 ? 11.748 -6.319 -7.856 1.00 95.88 83 SER A CA 1
ATOM 634 C C . SER A 1 83 ? 11.964 -5.023 -8.645 1.00 95.88 83 SER A C 1
ATOM 636 O O . SER A 1 83 ? 11.857 -3.929 -8.097 1.00 95.88 83 SER A O 1
ATOM 638 N N . HIS A 1 84 ? 12.261 -5.097 -9.947 1.00 96.50 84 HIS A N 1
ATOM 639 C CA . HIS A 1 84 ? 12.381 -3.884 -10.766 1.00 96.50 84 HIS A CA 1
ATOM 640 C C . HIS A 1 84 ? 11.046 -3.138 -10.896 1.00 96.50 84 HIS A C 1
ATOM 642 O 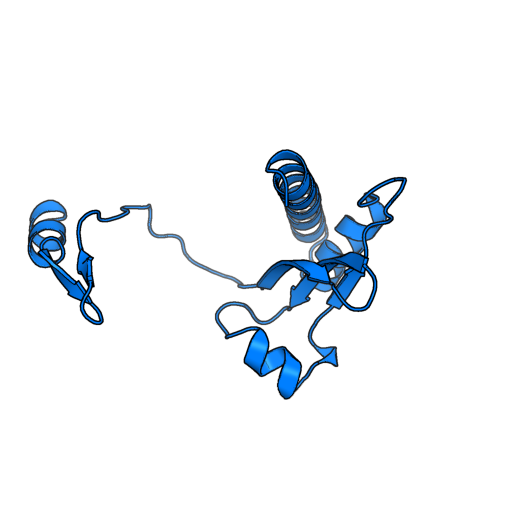O . HIS A 1 84 ? 11.042 -1.913 -10.905 1.00 96.50 84 HIS A O 1
ATOM 648 N N . LYS A 1 85 ? 9.925 -3.864 -10.899 1.00 97.31 85 LYS A N 1
ATOM 649 C CA . LYS A 1 85 ? 8.571 -3.311 -10.924 1.00 97.31 85 LYS A CA 1
ATOM 650 C C . LYS A 1 85 ? 8.194 -2.619 -9.616 1.00 97.31 85 LYS A C 1
ATOM 652 O O . LYS A 1 85 ? 7.607 -1.542 -9.639 1.00 97.31 85 LYS A O 1
ATOM 657 N N . ALA A 1 86 ? 8.617 -3.166 -8.480 1.00 97.50 86 ALA A N 1
ATOM 658 C CA . ALA A 1 86 ? 8.484 -2.476 -7.199 1.00 97.50 86 ALA A CA 1
ATOM 659 C C . ALA A 1 86 ? 9.329 -1.189 -7.146 1.00 97.50 86 ALA A C 1
ATOM 661 O O . ALA A 1 86 ? 8.878 -0.157 -6.648 1.00 97.50 86 ALA A O 1
ATOM 662 N N . ARG A 1 87 ? 10.541 -1.213 -7.719 1.00 97.38 87 ARG A N 1
ATOM 663 C CA . ARG A 1 87 ? 11.385 -0.012 -7.846 1.00 97.38 87 ARG A CA 1
ATOM 664 C C . ARG A 1 87 ? 10.777 1.048 -8.761 1.00 97.38 87 ARG A C 1
ATOM 666 O O . ARG A 1 87 ? 10.903 2.226 -8.445 1.00 97.38 87 ARG A O 1
ATOM 673 N N . GLU A 1 88 ? 10.112 0.657 -9.849 1.00 97.62 88 GLU A N 1
ATOM 674 C CA . GLU A 1 88 ? 9.371 1.587 -10.717 1.00 97.62 88 GLU A CA 1
ATOM 675 C C . GLU A 1 88 ? 8.323 2.378 -9.911 1.00 97.62 88 GLU A C 1
ATOM 677 O O . GLU A 1 88 ? 8.273 3.600 -10.026 1.00 97.62 88 GLU A O 1
ATOM 682 N N . ILE A 1 89 ? 7.563 1.718 -9.023 1.00 97.94 89 ILE A N 1
ATOM 683 C CA . ILE A 1 89 ? 6.613 2.385 -8.110 1.00 97.94 89 ILE A CA 1
ATOM 684 C C . ILE A 1 89 ? 7.330 3.345 -7.155 1.00 97.94 89 ILE A C 1
ATOM 686 O O . ILE A 1 89 ? 6.939 4.507 -7.034 1.00 97.94 89 ILE A O 1
ATOM 690 N N . GLY A 1 90 ? 8.395 2.883 -6.496 1.00 97.44 90 GLY A N 1
ATOM 691 C CA . GLY A 1 90 ? 9.143 3.706 -5.545 1.00 97.44 90 GLY A CA 1
ATOM 692 C C . GLY A 1 90 ? 9.712 4.979 -6.180 1.00 97.44 90 GLY A C 1
ATOM 693 O O . GLY A 1 90 ? 9.575 6.064 -5.617 1.00 97.44 90 GLY A O 1
ATOM 694 N N . LEU A 1 91 ? 10.303 4.855 -7.372 1.00 97.19 91 LEU A N 1
ATOM 695 C CA . LEU A 1 91 ? 10.861 5.974 -8.140 1.00 97.19 91 LEU A CA 1
ATOM 696 C C . LEU A 1 91 ? 9.779 6.873 -8.747 1.00 97.19 91 LEU A C 1
ATOM 698 O O . LEU A 1 91 ? 9.998 8.073 -8.914 1.00 97.19 91 LEU A O 1
ATOM 702 N N . PHE A 1 92 ? 8.610 6.314 -9.070 1.00 97.25 92 PHE A N 1
ATOM 703 C CA . PHE A 1 92 ? 7.457 7.108 -9.467 1.00 97.25 92 PHE A CA 1
ATOM 704 C C . PHE A 1 92 ? 7.009 8.016 -8.316 1.00 97.25 92 PHE A C 1
ATOM 706 O O . PHE A 1 92 ? 6.806 9.207 -8.545 1.00 97.25 92 PHE A O 1
ATOM 713 N N . LEU A 1 93 ? 6.898 7.494 -7.090 1.00 96.75 93 LEU A N 1
ATOM 714 C CA . LEU A 1 93 ? 6.394 8.239 -5.931 1.00 96.75 93 LEU A CA 1
ATOM 715 C C . LEU A 1 93 ? 7.415 9.219 -5.337 1.00 96.75 93 LEU A C 1
ATOM 717 O O . LEU A 1 93 ? 7.054 10.350 -5.004 1.00 96.75 93 LEU A O 1
ATOM 721 N N . TYR A 1 94 ? 8.687 8.828 -5.234 1.00 96.06 94 TYR A N 1
ATOM 722 C CA . TYR A 1 94 ? 9.698 9.588 -4.498 1.00 96.06 94 TYR A CA 1
ATOM 723 C C . TYR A 1 94 ? 10.933 9.897 -5.344 1.00 96.06 94 TYR A C 1
ATOM 725 O O . TYR A 1 94 ? 11.533 9.020 -5.958 1.00 96.06 94 TYR A O 1
ATOM 733 N N . LYS A 1 95 ? 11.362 11.167 -5.316 1.00 94.25 95 LYS A N 1
ATOM 734 C CA . LYS A 1 95 ? 12.605 11.614 -5.971 1.00 94.25 95 LYS A CA 1
ATOM 735 C C . LYS A 1 95 ? 13.860 11.207 -5.200 1.00 94.25 95 LYS A C 1
ATOM 737 O O . LYS A 1 95 ? 14.909 11.010 -5.801 1.00 94.25 95 LYS A O 1
ATOM 742 N N . GLU A 1 96 ? 13.769 11.137 -3.873 1.00 95.44 96 GLU A N 1
ATOM 743 C CA . GLU A 1 96 ? 14.886 10.737 -3.021 1.00 95.44 96 GLU A CA 1
ATOM 744 C C . GLU A 1 96 ? 15.106 9.217 -3.139 1.00 95.44 96 GLU A C 1
ATOM 746 O O . GLU A 1 96 ? 14.200 8.457 -2.782 1.00 95.44 96 GLU A O 1
ATOM 751 N N . PRO A 1 97 ? 16.291 8.746 -3.578 1.00 95.19 97 PRO A N 1
ATOM 752 C CA . PRO A 1 97 ? 16.527 7.322 -3.821 1.00 95.19 97 PRO A CA 1
ATOM 753 C C . PRO A 1 97 ? 16.282 6.442 -2.596 1.00 95.19 97 PRO A C 1
ATOM 755 O O . PRO A 1 97 ? 15.709 5.364 -2.717 1.00 95.19 97 PRO A O 1
ATOM 758 N N . LYS A 1 98 ? 16.666 6.910 -1.402 1.00 96.50 98 LYS A N 1
ATOM 759 C CA . LYS A 1 98 ? 16.469 6.159 -0.157 1.00 96.50 98 LYS A CA 1
ATOM 760 C C . LYS A 1 98 ? 14.985 5.869 0.096 1.00 96.50 98 LYS A C 1
ATOM 762 O O . LYS A 1 98 ? 14.617 4.709 0.257 1.00 96.50 98 LYS A O 1
ATOM 767 N N . ARG A 1 99 ? 14.131 6.898 0.034 1.00 95.56 99 ARG A N 1
ATOM 768 C CA . ARG A 1 99 ? 12.671 6.756 0.174 1.00 95.56 99 ARG A CA 1
ATOM 769 C C . ARG A 1 99 ? 12.061 5.906 -0.935 1.00 95.56 99 ARG A C 1
ATOM 771 O O . ARG A 1 99 ? 11.180 5.095 -0.669 1.00 95.56 99 ARG A O 1
ATOM 778 N N . ALA A 1 100 ? 12.547 6.052 -2.167 1.00 97.12 100 ALA A N 1
ATOM 779 C CA . ALA A 1 100 ? 12.104 5.220 -3.281 1.00 97.12 100 ALA A CA 1
ATOM 780 C C . ALA A 1 100 ? 12.386 3.727 -3.023 1.00 97.12 100 ALA A C 1
ATOM 782 O O . ALA A 1 100 ? 11.515 2.892 -3.258 1.00 97.12 100 ALA A O 1
ATOM 783 N N . PHE A 1 101 ? 13.561 3.378 -2.488 1.00 97.19 101 PHE A N 1
ATOM 784 C CA . PHE A 1 101 ? 13.894 1.991 -2.146 1.00 97.19 101 PHE A CA 1
ATOM 785 C C . PHE A 1 101 ? 13.121 1.463 -0.931 1.00 97.19 101 PHE A C 1
ATOM 787 O O . PHE A 1 101 ? 12.703 0.306 -0.937 1.00 97.19 101 PHE A O 1
ATOM 794 N N . GLU A 1 102 ? 12.876 2.293 0.083 1.00 97.00 102 GLU A N 1
ATOM 795 C CA . GLU A 1 102 ? 12.009 1.935 1.215 1.00 97.00 102 GLU A CA 1
ATOM 796 C C . GLU A 1 102 ? 10.573 1.655 0.743 1.00 97.00 102 GLU A C 1
ATOM 798 O O . GLU A 1 102 ? 9.991 0.627 1.091 1.00 97.00 102 GLU A O 1
ATOM 803 N N . CYS A 1 103 ? 10.034 2.503 -0.137 1.00 97.44 103 CYS A N 1
ATOM 804 C CA . CYS A 1 103 ? 8.731 2.300 -0.766 1.00 97.44 103 CYS A CA 1
ATOM 805 C C . CYS A 1 103 ? 8.689 1.024 -1.621 1.00 97.44 103 CYS A C 1
ATOM 807 O O . CYS A 1 103 ? 7.726 0.259 -1.539 1.00 97.44 103 CYS A O 1
ATOM 809 N N . ALA A 1 104 ? 9.744 0.742 -2.391 1.00 98.12 104 ALA A N 1
ATOM 810 C CA . ALA A 1 104 ? 9.848 -0.497 -3.157 1.00 98.12 104 ALA A CA 1
ATOM 811 C C . ALA A 1 104 ? 9.813 -1.734 -2.238 1.00 98.12 104 ALA A C 1
ATOM 813 O O . ALA A 1 104 ? 9.079 -2.677 -2.513 1.00 98.12 104 ALA A O 1
ATOM 814 N N . SER A 1 105 ? 10.522 -1.702 -1.105 1.00 98.19 105 SER A N 1
ATOM 815 C CA . SER A 1 105 ? 10.493 -2.778 -0.100 1.00 98.19 105 SER A CA 1
ATOM 816 C C . SER A 1 105 ? 9.095 -2.981 0.499 1.00 98.19 105 SER A C 1
ATOM 818 O O . SER A 1 105 ? 8.636 -4.115 0.637 1.00 98.19 105 SER A O 1
ATOM 820 N N . ILE A 1 106 ? 8.376 -1.894 0.807 1.00 97.88 106 ILE A N 1
ATOM 821 C CA . ILE A 1 106 ? 6.975 -1.962 1.259 1.00 97.88 106 ILE A CA 1
ATOM 822 C C . ILE A 1 106 ? 6.087 -2.572 0.170 1.00 97.88 106 ILE A C 1
ATOM 824 O O . ILE A 1 106 ? 5.263 -3.431 0.467 1.00 97.88 106 ILE A O 1
ATOM 828 N N . THR A 1 107 ? 6.286 -2.175 -1.085 1.00 98.06 107 THR A N 1
ATOM 829 C CA . THR A 1 107 ? 5.531 -2.673 -2.242 1.00 98.06 107 THR A CA 1
ATOM 830 C C . THR A 1 107 ? 5.704 -4.184 -2.417 1.00 98.06 107 THR A C 1
ATOM 832 O O . THR A 1 107 ? 4.717 -4.904 -2.550 1.00 98.06 107 THR A O 1
ATOM 835 N N . GLU A 1 108 ? 6.938 -4.690 -2.343 1.00 97.81 108 GLU A N 1
ATOM 836 C CA . GLU A 1 108 ? 7.224 -6.130 -2.416 1.00 97.81 108 GLU A CA 1
ATOM 837 C C . GLU A 1 108 ? 6.576 -6.904 -1.261 1.00 97.81 108 GLU A C 1
ATOM 839 O O . GLU A 1 108 ? 5.972 -7.956 -1.473 1.00 97.81 108 GLU A O 1
ATOM 844 N N . ARG A 1 109 ? 6.663 -6.373 -0.034 1.00 97.56 109 ARG A N 1
ATOM 845 C CA . ARG A 1 109 ? 6.055 -6.992 1.154 1.00 97.56 109 ARG A CA 1
ATOM 846 C C . ARG A 1 109 ? 4.532 -6.991 1.086 1.00 97.56 109 ARG A C 1
ATOM 848 O O . ARG A 1 109 ? 3.921 -7.980 1.475 1.00 97.56 109 ARG A O 1
ATOM 855 N N . LEU A 1 110 ? 3.931 -5.917 0.578 1.00 97.00 110 LEU A N 1
ATOM 856 C CA . LEU A 1 110 ? 2.487 -5.811 0.389 1.00 97.00 110 LEU A CA 1
ATOM 857 C C . LEU A 1 110 ? 1.997 -6.805 -0.666 1.00 97.00 110 LEU A C 1
ATOM 859 O O . LEU A 1 110 ? 1.012 -7.495 -0.431 1.00 97.00 110 LEU A O 1
ATOM 863 N N . TYR A 1 111 ? 2.709 -6.924 -1.791 1.00 96.88 111 TYR A N 1
ATOM 864 C CA . TYR A 1 111 ? 2.415 -7.939 -2.801 1.00 96.88 111 TYR A CA 1
ATOM 865 C C . TYR A 1 111 ? 2.505 -9.351 -2.221 1.00 96.88 111 TYR A C 1
ATOM 867 O O . TYR A 1 111 ? 1.588 -10.148 -2.392 1.00 96.88 111 TYR A O 1
ATOM 875 N N . LYS A 1 112 ? 3.583 -9.650 -1.489 1.00 96.06 112 LYS A N 1
ATOM 876 C CA . LYS A 1 112 ? 3.755 -10.948 -0.836 1.00 96.06 112 LYS A CA 1
ATOM 877 C C . LYS A 1 112 ? 2.594 -11.254 0.117 1.00 96.06 112 LYS A C 1
ATOM 879 O O . LYS A 1 112 ? 2.008 -12.324 0.013 1.00 96.06 112 LYS A O 1
ATOM 884 N N . LEU A 1 113 ? 2.230 -10.300 0.976 1.00 96.50 113 LEU A N 1
ATOM 885 C CA . LEU A 1 113 ? 1.103 -10.431 1.902 1.00 96.50 113 LEU A CA 1
ATOM 886 C C . LEU A 1 113 ? -0.223 -10.678 1.169 1.00 96.50 113 LEU A C 1
ATOM 888 O O . LEU A 1 113 ? -1.009 -11.516 1.592 1.00 96.50 113 LEU A O 1
ATOM 892 N N . PHE A 1 114 ? -0.465 -9.960 0.071 1.00 95.75 114 PHE A N 1
ATOM 893 C CA . PHE A 1 114 ? -1.678 -10.098 -0.734 1.00 95.75 114 PHE A CA 1
ATOM 894 C C . PHE A 1 114 ? -1.823 -11.508 -1.319 1.00 95.75 114 PHE A C 1
ATOM 896 O O . PHE A 1 114 ? -2.907 -12.083 -1.272 1.00 95.75 114 PHE A O 1
ATOM 903 N N . ILE A 1 115 ? -0.727 -12.085 -1.820 1.00 94.25 115 ILE A N 1
ATOM 904 C CA . ILE A 1 115 ? -0.718 -13.455 -2.351 1.00 94.25 115 ILE A CA 1
ATOM 905 C C . ILE A 1 115 ? -0.841 -14.500 -1.232 1.00 94.25 115 ILE A C 1
ATOM 907 O O . ILE A 1 115 ? -1.542 -15.489 -1.405 1.00 94.25 115 ILE A O 1
ATOM 911 N N . GLU A 1 116 ? -0.184 -14.298 -0.085 1.00 94.62 116 GLU A N 1
ATOM 912 C CA . GLU A 1 116 ? -0.210 -15.252 1.037 1.00 94.62 116 GLU A CA 1
ATOM 913 C C . GLU A 1 116 ? -1.566 -15.336 1.753 1.00 94.62 116 GLU A C 1
ATOM 915 O O . GLU A 1 116 ? -1.849 -16.346 2.393 1.00 94.62 116 GLU A O 1
ATOM 920 N N . LEU A 1 117 ? -2.397 -14.295 1.668 1.00 93.19 117 LEU A N 1
ATOM 921 C CA . LEU A 1 117 ? -3.715 -14.238 2.312 1.00 93.19 117 LEU A CA 1
ATOM 922 C C . LEU A 1 117 ? -4.881 -14.647 1.388 1.00 93.19 117 LEU A C 1
ATOM 924 O O . LEU A 1 117 ? -6.019 -14.276 1.667 1.00 93.19 117 LEU A O 1
ATOM 928 N N . ASP A 1 118 ? -4.603 -15.417 0.329 1.00 72.81 118 ASP A N 1
ATOM 929 C CA . ASP A 1 118 ? -5.589 -15.960 -0.624 1.00 72.81 118 ASP A CA 1
ATOM 930 C C . ASP A 1 118 ? -6.515 -14.891 -1.245 1.00 72.81 118 ASP A C 1
ATOM 932 O O . ASP A 1 118 ? -7.745 -14.959 -1.150 1.00 72.81 118 ASP A O 1
ATOM 936 N N . SER A 1 119 ? -5.910 -13.889 -1.894 1.00 57.06 119 SER A N 1
ATOM 937 C CA . SER A 1 119 ? -6.640 -12.896 -2.707 1.00 57.06 119 SER A CA 1
ATOM 938 C C . SER A 1 119 ? -7.102 -13.415 -4.068 1.00 57.06 119 SER A C 1
ATOM 940 O O . SER A 1 119 ? -6.352 -14.187 -4.703 1.00 57.06 119 SER A O 1
#